Protein AF-C8WA86-F1 (afdb_monomer_lite)

Structure (mmCIF, N/CA/C/O backbone):
data_AF-C8WA86-F1
#
_entry.id   AF-C8WA86-F1
#
loop_
_atom_site.group_PDB
_atom_site.id
_atom_site.type_symbol
_atom_site.label_atom_id
_atom_site.label_alt_id
_atom_site.label_comp_id
_atom_site.label_asym_id
_atom_site.label_entity_id
_atom_site.label_seq_id
_atom_site.pdbx_PDB_ins_code
_atom_site.Cartn_x
_atom_site.Cartn_y
_atom_site.Cartn_z
_atom_site.occupancy
_atom_site.B_iso_or_equiv
_atom_site.auth_seq_id
_atom_site.auth_comp_id
_atom_site.auth_asym_id
_atom_site.auth_atom_id
_atom_site.pdbx_PDB_model_num
ATOM 1 N N . MET A 1 1 ? 7.664 -5.050 -21.682 1.00 81.69 1 MET A N 1
ATOM 2 C CA . MET A 1 1 ? 7.142 -5.945 -20.629 1.00 81.69 1 MET A CA 1
ATOM 3 C C . MET A 1 1 ? 7.842 -5.610 -19.320 1.00 81.69 1 MET A C 1
ATOM 5 O O . MET A 1 1 ? 8.977 -5.157 -19.374 1.00 81.69 1 MET A O 1
ATOM 9 N N . ILE A 1 2 ? 7.175 -5.778 -18.179 1.00 87.12 2 ILE A N 1
ATOM 10 C CA . ILE A 1 2 ? 7.755 -5.521 -16.850 1.00 87.12 2 ILE A CA 1
ATOM 11 C C . ILE A 1 2 ? 8.318 -6.832 -16.290 1.00 87.12 2 ILE A C 1
ATOM 13 O O . ILE A 1 2 ? 7.640 -7.863 -16.340 1.00 87.12 2 ILE A O 1
ATOM 17 N N . ASN A 1 3 ? 9.526 -6.801 -15.726 1.00 90.00 3 ASN A N 1
ATOM 18 C CA . ASN A 1 3 ? 10.117 -7.937 -15.025 1.00 90.00 3 ASN A CA 1
ATOM 19 C C . ASN A 1 3 ? 9.525 -8.056 -13.607 1.00 90.00 3 ASN A C 1
ATOM 21 O O . ASN A 1 3 ? 10.089 -7.592 -12.609 1.00 90.00 3 ASN A O 1
ATOM 25 N N . TRP A 1 4 ? 8.337 -8.658 -13.521 1.00 89.06 4 TRP A N 1
ATOM 26 C CA . TRP A 1 4 ? 7.637 -8.891 -12.252 1.00 89.06 4 TRP A CA 1
ATOM 27 C C . TRP A 1 4 ? 8.381 -9.853 -11.329 1.00 89.06 4 TRP A C 1
ATOM 29 O O . TRP A 1 4 ? 8.333 -9.689 -10.112 1.00 89.06 4 TRP A O 1
ATOM 39 N N . LYS A 1 5 ? 9.118 -10.817 -11.894 1.00 87.81 5 LYS A N 1
ATOM 40 C CA . LYS A 1 5 ? 9.864 -11.816 -11.123 1.00 87.81 5 LYS A CA 1
ATOM 41 C C . LYS A 1 5 ? 10.834 -11.149 -10.152 1.00 87.81 5 LYS A C 1
ATOM 43 O O . LYS A 1 5 ? 10.832 -11.482 -8.970 1.00 87.81 5 LYS A O 1
ATOM 48 N N . VAL A 1 6 ? 11.601 -10.172 -10.630 1.00 90.69 6 VAL A N 1
ATOM 49 C CA . VAL A 1 6 ? 12.590 -9.450 -9.816 1.00 90.69 6 VAL A CA 1
ATOM 50 C C . VAL A 1 6 ? 11.925 -8.608 -8.728 1.00 90.69 6 VAL A C 1
ATOM 52 O O . VAL A 1 6 ? 12.392 -8.605 -7.592 1.00 90.69 6 VAL A O 1
ATOM 55 N N . ARG A 1 7 ? 10.811 -7.936 -9.043 1.00 88.62 7 ARG A N 1
ATOM 56 C CA . ARG A 1 7 ? 10.070 -7.102 -8.079 1.00 88.62 7 ARG A CA 1
ATOM 57 C C . ARG A 1 7 ? 9.498 -7.931 -6.934 1.00 88.62 7 ARG A C 1
ATOM 59 O O . ARG A 1 7 ? 9.691 -7.576 -5.779 1.00 88.62 7 ARG A O 1
ATOM 66 N N . LEU A 1 8 ? 8.885 -9.073 -7.245 1.00 89.88 8 LEU A N 1
ATOM 67 C CA . LEU A 1 8 ? 8.307 -9.971 -6.240 1.00 89.88 8 LEU A CA 1
ATOM 68 C C . LEU A 1 8 ? 9.368 -10.652 -5.357 1.00 89.88 8 LEU A C 1
ATOM 70 O O . LEU A 1 8 ? 9.052 -11.048 -4.238 1.00 89.88 8 LEU A O 1
ATOM 74 N N . HIS A 1 9 ? 10.618 -10.753 -5.827 1.00 91.31 9 HIS A N 1
ATOM 75 C CA . HIS A 1 9 ? 11.754 -11.229 -5.026 1.00 91.31 9 HIS A CA 1
ATOM 76 C C . HIS A 1 9 ? 12.367 -10.146 -4.125 1.00 91.31 9 HIS A C 1
ATOM 78 O O . HIS A 1 9 ? 13.233 -10.466 -3.315 1.00 91.31 9 HIS A O 1
ATOM 84 N N . ASN A 1 10 ? 11.958 -8.879 -4.253 1.00 89.38 10 ASN A N 1
ATOM 85 C CA . ASN A 1 10 ? 12.484 -7.788 -3.441 1.00 89.38 10 ASN A CA 1
ATOM 86 C C . ASN A 1 10 ? 11.574 -7.520 -2.220 1.00 89.38 10 ASN A C 1
ATOM 88 O O . ASN A 1 10 ? 10.434 -7.086 -2.400 1.00 89.38 10 ASN A O 1
ATOM 92 N N . PRO A 1 11 ? 12.061 -7.691 -0.975 1.00 88.31 11 PRO A N 1
ATOM 93 C CA . PRO A 1 11 ? 11.287 -7.386 0.232 1.00 88.31 11 PRO A CA 1
ATOM 94 C C . PRO A 1 11 ? 10.796 -5.934 0.311 1.00 88.31 11 PRO A C 1
ATOM 96 O O . PRO A 1 11 ? 9.693 -5.680 0.792 1.00 88.31 11 PRO A O 1
ATOM 99 N N . ALA A 1 12 ? 11.572 -4.974 -0.202 1.00 90.56 12 ALA A N 1
ATOM 100 C CA . ALA A 1 12 ? 11.195 -3.561 -0.197 1.00 90.56 12 ALA A CA 1
ATOM 101 C C . ALA A 1 12 ? 9.955 -3.289 -1.064 1.00 90.56 12 ALA A C 1
ATOM 103 O O . ALA A 1 12 ? 9.148 -2.420 -0.735 1.00 90.56 12 ALA A O 1
ATOM 104 N N . TRP A 1 13 ? 9.767 -4.062 -2.140 1.00 90.94 13 TRP A N 1
ATOM 105 C CA . TRP A 1 13 ? 8.574 -3.956 -2.978 1.00 90.94 13 TRP A CA 1
ATOM 106 C C . TRP A 1 13 ? 7.315 -4.354 -2.197 1.00 90.94 13 TRP A C 1
ATOM 108 O O . TRP A 1 13 ? 6.311 -3.647 -2.249 1.00 90.94 13 TRP A O 1
ATOM 118 N N . TRP A 1 14 ? 7.390 -5.429 -1.405 1.00 91.50 14 TRP A N 1
ATOM 119 C CA . TRP A 1 14 ? 6.288 -5.860 -0.541 1.00 91.50 14 TRP A CA 1
ATOM 120 C C . TRP A 1 14 ? 5.989 -4.866 0.578 1.00 91.50 14 TRP A C 1
ATOM 122 O O . TRP A 1 14 ? 4.819 -4.609 0.852 1.00 91.50 14 TRP A O 1
ATOM 132 N N . LEU A 1 15 ? 7.018 -4.263 1.181 1.00 93.12 15 LEU A N 1
ATOM 133 C CA . LEU A 1 15 ? 6.835 -3.211 2.184 1.00 93.12 15 LEU A CA 1
ATOM 134 C C . LEU A 1 15 ? 6.093 -1.999 1.596 1.00 93.12 15 LEU A C 1
ATOM 136 O O . LEU A 1 15 ? 5.133 -1.509 2.191 1.00 93.12 15 LEU A O 1
ATOM 140 N N . GLY A 1 16 ? 6.492 -1.555 0.400 1.00 92.94 16 GLY A N 1
ATOM 141 C CA . GLY A 1 16 ? 5.804 -0.482 -0.320 1.00 92.94 16 GLY A CA 1
ATOM 142 C C . GLY A 1 16 ? 4.360 -0.845 -0.673 1.00 92.94 16 GLY A C 1
ATOM 143 O O . GLY A 1 16 ? 3.448 -0.060 -0.420 1.00 92.94 16 GLY A O 1
ATOM 144 N N . MET A 1 17 ? 4.132 -2.056 -1.192 1.00 93.50 17 MET A N 1
ATOM 145 C CA . MET A 1 17 ? 2.792 -2.540 -1.541 1.00 93.50 17 MET A CA 1
ATOM 146 C C . MET A 1 17 ? 1.873 -2.622 -0.315 1.00 93.50 17 MET A C 1
ATOM 148 O O . MET A 1 17 ? 0.717 -2.206 -0.384 1.00 93.50 17 MET A O 1
ATOM 152 N N . ALA A 1 18 ? 2.390 -3.086 0.826 1.00 94.06 18 ALA A N 1
ATOM 153 C CA . ALA A 1 18 ? 1.647 -3.108 2.081 1.00 94.06 18 ALA A CA 1
ATOM 154 C C . ALA A 1 18 ? 1.209 -1.695 2.495 1.00 94.06 18 ALA A C 1
ATOM 156 O O . ALA A 1 18 ? 0.045 -1.494 2.837 1.00 94.06 18 ALA A O 1
ATOM 157 N N . GLY A 1 19 ? 2.098 -0.702 2.389 1.00 94.38 19 GLY A N 1
ATOM 158 C CA . GLY A 1 19 ? 1.758 0.699 2.648 1.00 94.38 19 GLY A CA 1
ATOM 159 C C . GLY A 1 19 ? 0.686 1.243 1.699 1.00 94.38 19 GLY A C 1
ATOM 160 O O . GLY A 1 19 ? -0.245 1.912 2.147 1.00 94.38 19 GLY A O 1
ATOM 161 N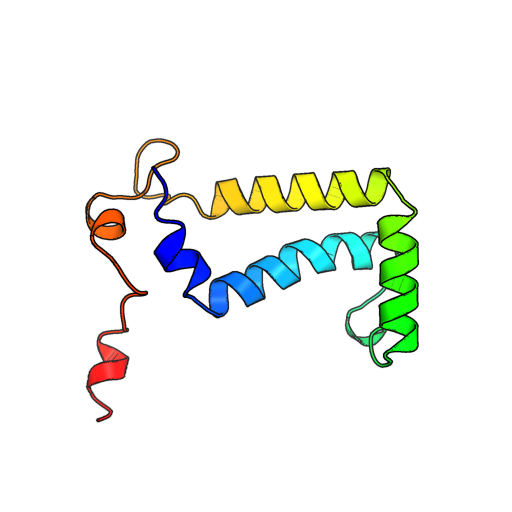 N . ILE A 1 20 ? 0.773 0.925 0.406 1.00 95.38 20 ILE A N 1
ATOM 162 C CA . ILE A 1 20 ? -0.194 1.356 -0.620 1.00 95.38 20 ILE A CA 1
ATOM 163 C C . ILE A 1 20 ? -1.590 0.789 -0.360 1.00 95.38 20 ILE A C 1
ATOM 165 O O . ILE A 1 20 ? -2.578 1.485 -0.581 1.00 95.38 20 ILE A O 1
ATOM 169 N N . VAL A 1 21 ? -1.681 -0.450 0.123 1.00 95.69 21 VAL A N 1
ATOM 170 C CA . VAL A 1 21 ? -2.960 -1.086 0.461 1.00 95.69 21 VAL A CA 1
ATOM 171 C C . VAL A 1 21 ? -3.498 -0.571 1.797 1.00 95.69 21 VAL A C 1
ATOM 173 O O . VAL A 1 21 ? -4.665 -0.197 1.883 1.00 95.69 21 VAL A O 1
ATOM 176 N N . MET A 1 22 ? -2.661 -0.512 2.835 1.00 95.56 22 MET A N 1
ATOM 177 C CA . MET A 1 22 ? -3.101 -0.156 4.189 1.00 95.56 22 MET A CA 1
ATOM 178 C C . MET A 1 22 ? -3.460 1.323 4.335 1.00 95.56 22 MET A C 1
ATOM 180 O O . MET A 1 22 ? -4.430 1.644 5.018 1.00 95.56 22 MET A O 1
ATOM 184 N N . SER A 1 23 ? -2.726 2.227 3.683 1.00 95.38 23 SER A N 1
ATOM 185 C CA . SER A 1 23 ? -2.934 3.675 3.829 1.00 95.38 23 SER A CA 1
ATOM 186 C C . SER A 1 23 ? -4.358 4.136 3.486 1.00 95.38 23 SER A C 1
ATOM 188 O O . SER A 1 23 ? -4.961 4.802 4.326 1.00 95.38 23 SER A O 1
ATOM 190 N N . PRO A 1 24 ? -4.950 3.797 2.321 1.00 95.88 24 PRO A N 1
ATOM 191 C CA . PRO A 1 24 ? -6.322 4.200 2.011 1.00 95.88 24 PRO A CA 1
ATOM 192 C C . PRO A 1 24 ? -7.359 3.526 2.917 1.00 95.88 24 PRO A C 1
ATOM 194 O O . PRO A 1 24 ? -8.366 4.153 3.233 1.00 95.88 24 PRO A O 1
ATOM 197 N N . ILE A 1 25 ? -7.116 2.289 3.373 1.00 97.38 25 ILE A N 1
ATOM 198 C CA . ILE A 1 25 ? -8.007 1.593 4.316 1.00 97.38 25 ILE A CA 1
ATOM 199 C C . ILE A 1 25 ? -8.067 2.358 5.636 1.00 97.38 25 ILE A C 1
ATOM 201 O O . ILE A 1 25 ? -9.149 2.713 6.100 1.00 97.38 25 ILE A O 1
ATOM 205 N N . LEU A 1 26 ? -6.905 2.647 6.221 1.00 96.94 26 LEU A N 1
ATOM 206 C CA . LEU A 1 26 ? -6.820 3.348 7.498 1.00 96.94 26 LEU A CA 1
ATOM 207 C C . LEU A 1 26 ? -7.324 4.786 7.389 1.00 96.94 26 LEU A C 1
ATOM 209 O O . LEU A 1 26 ? -8.134 5.202 8.212 1.00 96.94 26 LEU A O 1
ATOM 213 N N . ALA A 1 27 ? -6.947 5.506 6.328 1.00 96.81 27 ALA A N 1
ATOM 214 C CA . ALA A 1 27 ? -7.425 6.864 6.088 1.00 96.81 27 ALA A CA 1
ATOM 215 C C . ALA A 1 27 ? -8.955 6.926 5.962 1.00 96.81 27 ALA A C 1
ATOM 217 O O . ALA A 1 27 ? -9.583 7.796 6.561 1.00 96.81 27 ALA A O 1
ATOM 218 N N . TYR A 1 28 ? -9.565 5.989 5.230 1.00 96.88 28 TYR A N 1
ATOM 219 C CA . TYR A 1 28 ? -11.020 5.929 5.083 1.00 96.88 28 TYR A CA 1
ATOM 220 C C . TYR A 1 28 ? -11.731 5.623 6.406 1.00 96.88 28 TYR A C 1
ATOM 222 O O . TYR A 1 28 ? -12.792 6.178 6.682 1.00 96.88 28 TYR A O 1
ATOM 230 N N . LEU A 1 29 ? -11.150 4.749 7.232 1.00 96.44 29 LEU A N 1
ATOM 231 C CA . LEU A 1 29 ? -11.695 4.393 8.543 1.00 96.44 29 LEU A CA 1
ATOM 232 C C . LEU A 1 29 ? -11.372 5.424 9.639 1.00 96.44 29 LEU A C 1
ATOM 234 O O . LEU A 1 29 ? -11.842 5.263 10.763 1.00 96.44 29 LEU A O 1
ATOM 238 N 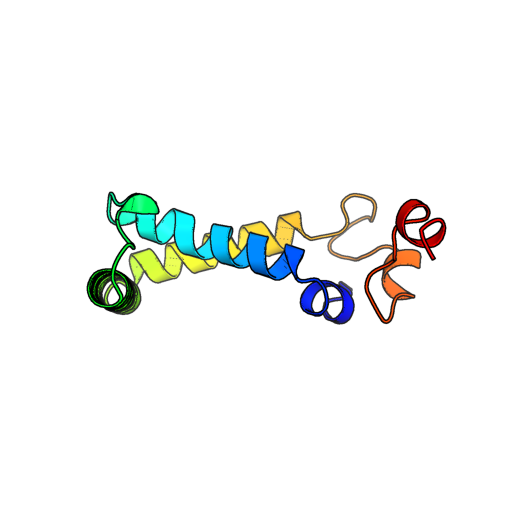N . GLY A 1 30 ? -10.594 6.468 9.329 1.00 97.00 30 GLY A N 1
ATOM 239 C CA . GLY A 1 30 ? -10.155 7.471 10.301 1.00 97.00 30 GLY A CA 1
ATOM 240 C C . GLY A 1 30 ? -9.182 6.923 11.348 1.00 97.00 30 GLY A C 1
ATOM 241 O O . GLY A 1 30 ? -9.163 7.415 12.472 1.00 97.00 30 GLY A O 1
ATOM 242 N N . LEU A 1 31 ? -8.411 5.893 10.994 1.00 96.94 31 LEU A N 1
ATOM 243 C CA . LEU A 1 31 ? -7.465 5.209 11.872 1.00 96.94 31 LEU A CA 1
ATOM 244 C C . LEU A 1 31 ? -6.019 5.567 11.518 1.00 96.94 31 LEU A C 1
ATOM 246 O O . LEU A 1 31 ? -5.677 5.827 10.362 1.00 96.94 31 LEU A O 1
ATOM 250 N N . ALA A 1 32 ? -5.150 5.508 12.515 1.00 95.56 32 ALA A N 1
ATOM 251 C CA . ALA A 1 32 ? -3.706 5.523 12.370 1.00 95.56 32 ALA A CA 1
ATOM 252 C C . ALA A 1 32 ? -3.133 4.103 12.482 1.00 95.56 32 ALA A C 1
ATOM 254 O O . ALA A 1 32 ? -3.737 3.191 13.046 1.00 95.56 32 ALA A O 1
ATOM 255 N N . TYR A 1 33 ? -1.902 3.910 12.001 1.00 93.06 33 TYR A N 1
ATOM 256 C CA . TYR A 1 33 ? -1.187 2.639 12.178 1.00 93.06 33 TYR A CA 1
ATOM 257 C C . TYR A 1 33 ? -1.004 2.268 13.659 1.00 93.06 33 TYR A C 1
ATOM 259 O O . TYR A 1 33 ? -1.005 1.089 14.001 1.00 93.06 33 TYR A O 1
ATOM 267 N N . SER A 1 34 ? -0.904 3.267 14.543 1.00 95.31 34 SER A N 1
ATOM 268 C CA . SER A 1 34 ? -0.830 3.086 15.997 1.00 95.31 34 SER A CA 1
ATOM 269 C C . SER A 1 34 ? -2.098 2.499 16.620 1.00 95.31 34 SER A C 1
ATOM 271 O O . SER A 1 34 ? -2.050 2.069 17.767 1.00 95.31 34 SER A O 1
ATOM 273 N N . ASP A 1 35 ? -3.212 2.450 15.890 1.00 94.81 35 ASP A N 1
ATOM 274 C CA . ASP A 1 35 ? -4.466 1.865 16.378 1.00 94.81 35 ASP A CA 1
ATOM 275 C C . ASP A 1 35 ? -4.521 0.342 16.132 1.00 94.81 35 ASP A C 1
ATOM 277 O O . ASP A 1 35 ? -5.311 -0.392 16.736 1.00 94.81 35 ASP A O 1
ATOM 281 N N . LEU A 1 36 ? -3.624 -0.183 15.289 1.00 94.81 36 LEU A N 1
ATOM 282 C CA . LEU A 1 36 ? -3.486 -1.611 14.980 1.00 94.81 36 LEU A CA 1
ATOM 283 C C . LEU A 1 36 ? -2.568 -2.338 15.977 1.00 94.81 36 LEU A C 1
ATOM 285 O O . LEU A 1 36 ? -1.669 -3.084 15.595 1.00 94.81 36 LEU A O 1
ATOM 289 N N . THR A 1 37 ? -2.772 -2.113 17.272 1.00 95.94 37 THR A N 1
ATOM 290 C CA . THR A 1 37 ? -1.930 -2.686 18.341 1.00 95.94 37 THR A CA 1
ATOM 291 C C . THR A 1 37 ? -2.358 -4.079 18.786 1.00 95.94 37 THR A C 1
ATOM 293 O O . THR A 1 37 ? -1.623 -4.745 19.513 1.00 95.94 37 THR A O 1
ATOM 296 N N . THR A 1 38 ? -3.534 -4.545 18.357 1.00 97.19 38 THR A N 1
ATOM 297 C CA . THR A 1 38 ? -4.073 -5.854 18.735 1.00 97.19 38 THR A CA 1
ATOM 298 C C . THR A 1 38 ? -4.528 -6.635 17.509 1.00 97.19 38 THR A C 1
ATOM 300 O O . THR A 1 38 ? -4.960 -6.067 16.506 1.00 97.19 38 THR A O 1
ATOM 303 N N . TRP A 1 39 ? -4.515 -7.964 17.608 1.00 96.50 39 TRP A N 1
ATOM 304 C CA . TRP A 1 39 ? -5.090 -8.823 16.569 1.00 96.50 39 TRP A CA 1
ATOM 305 C C . TRP A 1 39 ? -6.595 -8.588 16.376 1.00 96.50 39 TRP A C 1
ATOM 307 O O . TRP A 1 39 ? -7.100 -8.746 15.268 1.00 96.50 39 TRP A O 1
ATOM 317 N N . GLY A 1 40 ? -7.300 -8.165 17.432 1.00 97.62 40 GLY A N 1
ATOM 318 C CA . GLY A 1 40 ? -8.715 -7.803 17.365 1.00 97.62 40 GLY A CA 1
ATOM 319 C C . GLY A 1 40 ? -8.966 -6.558 16.514 1.00 97.62 40 GLY A C 1
ATOM 320 O O . GLY A 1 40 ? -9.831 -6.592 15.642 1.00 97.62 40 GLY A O 1
ATOM 321 N N . SER A 1 41 ? -8.184 -5.487 16.703 1.00 96.06 41 SER A N 1
ATOM 322 C CA . SER A 1 41 ? -8.320 -4.275 15.882 1.00 96.06 41 SER A CA 1
ATOM 323 C C . SER A 1 41 ? -7.934 -4.523 14.424 1.00 96.06 41 SER A C 1
ATOM 325 O O . SER A 1 41 ? -8.604 -4.024 13.521 1.00 96.06 41 SER A O 1
ATOM 327 N N . LEU A 1 42 ? -6.934 -5.373 14.172 1.00 95.75 42 LEU A N 1
ATOM 328 C CA . LEU A 1 42 ? -6.602 -5.798 12.812 1.00 95.75 42 LEU A CA 1
ATOM 329 C C . LEU A 1 42 ? -7.753 -6.573 12.146 1.00 95.75 42 LEU A C 1
ATOM 331 O O . LEU A 1 42 ? -8.090 -6.303 10.992 1.00 95.75 42 LEU A O 1
ATOM 335 N N . ALA A 1 43 ? -8.375 -7.511 12.866 1.00 97.12 43 ALA A N 1
ATOM 336 C CA . ALA A 1 43 ? -9.505 -8.284 12.354 1.00 97.12 43 ALA A CA 1
ATOM 337 C C . ALA A 1 43 ? -10.733 -7.401 12.071 1.00 97.12 43 ALA A C 1
ATOM 339 O O . ALA A 1 43 ? -11.377 -7.569 11.037 1.00 97.12 43 ALA A O 1
ATOM 340 N N . ASP A 1 44 ? -11.030 -6.432 12.940 1.00 97.31 44 ASP A N 1
ATOM 341 C CA . ASP A 1 44 ? -12.123 -5.473 12.736 1.00 97.31 44 ASP A CA 1
ATOM 342 C C . ASP A 1 44 ? -11.910 -4.623 11.473 1.00 97.31 44 ASP A C 1
ATOM 344 O O . ASP A 1 44 ? -12.807 -4.511 10.634 1.00 97.31 44 ASP A O 1
ATOM 348 N N . VAL A 1 45 ? -10.696 -4.098 11.274 1.00 97.31 45 VAL A N 1
ATOM 349 C CA . VAL A 1 45 ? -10.337 -3.373 10.043 1.00 97.31 45 VAL A CA 1
ATOM 350 C C . VAL A 1 45 ? -10.497 -4.256 8.811 1.00 97.31 45 VAL A C 1
ATOM 352 O O . VAL A 1 45 ? -11.056 -3.808 7.809 1.00 97.31 45 VAL A O 1
ATOM 355 N N . PHE A 1 46 ? -10.068 -5.517 8.883 1.00 96.75 46 PHE A N 1
ATOM 356 C CA . PHE A 1 46 ? -10.236 -6.461 7.783 1.00 96.75 46 PHE A CA 1
ATOM 357 C C . PHE A 1 46 ? -11.715 -6.697 7.442 1.00 96.75 46 PHE A C 1
ATOM 359 O O . PHE A 1 46 ? -12.089 -6.619 6.272 1.00 96.75 46 PHE A O 1
ATOM 366 N N . VAL A 1 47 ? -12.575 -6.913 8.443 1.00 97.88 47 VAL A N 1
ATOM 367 C CA . VAL A 1 47 ? -14.024 -7.102 8.240 1.00 97.88 47 VAL A CA 1
ATOM 368 C C . VAL A 1 47 ? -14.668 -5.852 7.637 1.00 97.88 47 VAL A C 1
ATOM 370 O O . VAL A 1 47 ? -15.434 -5.954 6.674 1.00 97.88 47 VAL A O 1
ATOM 373 N N . LYS A 1 48 ? -14.331 -4.665 8.154 1.00 97.12 48 LYS A N 1
ATOM 374 C CA . LYS A 1 48 ? -14.807 -3.377 7.621 1.00 97.12 48 LYS A CA 1
ATOM 375 C C . LYS A 1 48 ? -14.368 -3.157 6.176 1.00 97.12 48 LYS A C 1
ATOM 377 O O . LYS A 1 48 ? -15.148 -2.641 5.378 1.00 97.12 48 LYS A O 1
ATOM 382 N N . PHE A 1 49 ? -13.150 -3.573 5.836 1.00 97.19 49 PHE A N 1
ATOM 383 C CA . PHE A 1 49 ? -12.630 -3.515 4.477 1.00 97.19 49 PHE A CA 1
ATOM 384 C C . PHE A 1 49 ? -13.418 -4.411 3.517 1.00 97.19 49 PHE A C 1
ATOM 386 O O . PHE A 1 49 ? -13.974 -3.909 2.541 1.00 97.19 49 PHE A O 1
ATOM 393 N N . ILE A 1 50 ? -13.523 -5.713 3.802 1.00 96.81 50 ILE A N 1
ATOM 394 C CA . ILE A 1 50 ? -14.184 -6.661 2.885 1.00 96.81 50 ILE A CA 1
ATOM 395 C C . ILE A 1 50 ? -15.692 -6.411 2.752 1.00 96.81 50 ILE A C 1
ATOM 397 O O . ILE A 1 50 ? -16.286 -6.758 1.734 1.00 96.81 50 ILE A O 1
ATOM 401 N N . SER A 1 51 ? -16.311 -5.791 3.760 1.00 97.44 51 SER A N 1
ATOM 402 C CA . SER A 1 51 ? -17.744 -5.470 3.762 1.00 97.44 51 SER A CA 1
ATOM 403 C C . SER A 1 51 ? -18.073 -4.175 3.009 1.00 97.44 51 SER A C 1
ATOM 405 O O . SER A 1 51 ? -19.247 -3.829 2.882 1.00 97.44 51 SER A O 1
ATOM 407 N N . ASN A 1 52 ? -17.068 -3.442 2.516 1.00 97.62 52 ASN A N 1
ATOM 408 C CA . ASN A 1 52 ? -17.251 -2.145 1.875 1.00 97.62 52 ASN A CA 1
ATOM 409 C C . ASN A 1 52 ? -16.734 -2.150 0.419 1.00 97.62 52 ASN A C 1
ATOM 411 O O . ASN A 1 52 ? -15.536 -1.962 0.184 1.00 97.62 52 ASN A O 1
ATOM 415 N N . PRO A 1 53 ? -17.620 -2.289 -0.588 1.00 96.75 53 PRO A N 1
ATOM 416 C CA . PRO A 1 53 ? -17.212 -2.344 -1.994 1.00 96.75 53 PRO A CA 1
ATOM 417 C C . PRO A 1 53 ? -16.564 -1.045 -2.495 1.00 96.75 53 PRO A C 1
ATOM 419 O O . PRO A 1 53 ? -15.675 -1.094 -3.344 1.00 96.75 53 PRO A O 1
ATOM 422 N N . TYR A 1 54 ? -16.954 0.115 -1.956 1.00 96.94 54 TYR A N 1
ATOM 423 C CA . TYR A 1 54 ? -16.316 1.392 -2.287 1.00 96.94 54 TYR A CA 1
ATOM 424 C C . TYR A 1 54 ? -14.859 1.427 -1.806 1.00 96.94 54 TYR A C 1
ATOM 426 O O . TYR A 1 54 ? -13.959 1.861 -2.532 1.00 96.94 54 TYR A O 1
ATOM 434 N N . LEU A 1 55 ? -14.607 0.928 -0.595 1.00 96.69 55 LEU A N 1
ATOM 435 C CA . LEU A 1 55 ? -13.258 0.881 -0.045 1.00 96.69 55 LEU A CA 1
ATOM 436 C C . LEU A 1 55 ? -12.369 -0.109 -0.807 1.00 96.69 55 LEU A C 1
ATOM 438 O O . LEU A 1 55 ? -11.222 0.211 -1.116 1.00 96.69 55 LEU A O 1
ATOM 442 N N . ILE A 1 56 ? -12.919 -1.261 -1.201 1.00 97.69 56 ILE A N 1
ATOM 443 C CA . ILE A 1 56 ? -12.250 -2.205 -2.108 1.00 97.69 56 ILE A CA 1
ATOM 444 C C . ILE A 1 56 ? -11.870 -1.508 -3.419 1.00 97.69 56 ILE A C 1
ATOM 446 O O . ILE A 1 56 ? -10.715 -1.580 -3.838 1.00 97.69 56 ILE A O 1
ATOM 450 N N . GLY A 1 57 ? -12.804 -0.779 -4.039 1.00 97.38 57 GLY A N 1
ATOM 451 C CA . GLY A 1 57 ? -12.538 -0.010 -5.258 1.00 97.38 57 GLY A CA 1
ATOM 452 C C . GLY A 1 57 ? -11.411 1.011 -5.080 1.00 97.38 57 GLY A C 1
ATOM 453 O O . GLY A 1 57 ? -10.539 1.130 -5.940 1.00 97.38 57 GLY A O 1
ATOM 454 N N . THR A 1 58 ? -11.370 1.686 -3.932 1.00 96.31 58 THR A N 1
ATOM 455 C CA . THR A 1 58 ? -10.317 2.659 -3.605 1.00 96.31 58 THR A CA 1
ATOM 456 C C . THR A 1 58 ? -8.938 1.999 -3.530 1.00 96.31 58 THR A C 1
ATOM 458 O O . THR A 1 58 ? -7.978 2.503 -4.116 1.00 96.31 58 THR A O 1
ATOM 461 N N . VAL A 1 59 ? -8.836 0.840 -2.875 1.00 96.81 59 VAL A N 1
ATOM 462 C CA . VAL A 1 59 ? -7.590 0.059 -2.809 1.00 96.81 59 VAL A CA 1
ATOM 463 C C . VAL A 1 59 ? -7.168 -0.425 -4.196 1.00 96.81 59 VAL A C 1
ATOM 465 O O . VAL A 1 59 ? -5.992 -0.333 -4.539 1.00 96.81 59 VAL A O 1
ATOM 468 N N . VAL A 1 60 ? -8.110 -0.881 -5.029 1.00 97.06 60 VAL A N 1
ATOM 469 C CA . VAL A 1 60 ? -7.816 -1.285 -6.415 1.00 97.06 60 VAL A CA 1
ATOM 470 C C . VAL A 1 60 ? -7.213 -0.123 -7.204 1.00 97.06 60 VAL A C 1
ATOM 472 O O . VAL A 1 60 ? -6.183 -0.300 -7.853 1.00 97.06 60 VAL A O 1
ATOM 475 N N . VAL A 1 61 ? -7.794 1.077 -7.115 1.00 95.75 61 VAL A N 1
ATOM 476 C CA . VAL A 1 61 ? -7.253 2.274 -7.782 1.00 95.75 61 VAL A CA 1
ATOM 477 C C . VAL A 1 61 ? -5.855 2.621 -7.260 1.00 95.75 61 VAL A C 1
ATOM 479 O O . VAL A 1 61 ? -4.967 2.916 -8.060 1.00 95.75 61 VAL A O 1
ATOM 482 N N . ALA A 1 62 ? -5.623 2.527 -5.948 1.00 95.56 62 ALA A N 1
ATOM 483 C CA . ALA A 1 62 ? -4.302 2.751 -5.359 1.00 95.56 62 ALA A CA 1
ATOM 484 C C . ALA A 1 62 ? -3.252 1.759 -5.893 1.00 95.56 62 ALA A C 1
ATOM 486 O O . ALA A 1 62 ? -2.154 2.165 -6.279 1.00 95.56 62 ALA A O 1
ATOM 487 N N . VAL A 1 63 ? -3.602 0.472 -5.996 1.00 93.62 63 VAL A N 1
ATOM 488 C CA . VAL A 1 63 ? -2.726 -0.568 -6.562 1.00 93.62 63 VAL A CA 1
ATOM 489 C C . VAL A 1 63 ? -2.461 -0.326 -8.051 1.00 93.62 63 VAL A C 1
ATOM 491 O O . VAL A 1 63 ? -1.323 -0.467 -8.492 1.00 93.62 63 VAL A O 1
ATOM 494 N N . LEU A 1 64 ? -3.458 0.096 -8.835 1.00 91.56 64 LEU A N 1
ATOM 495 C CA . LEU A 1 64 ? -3.246 0.473 -10.240 1.00 91.56 64 LEU A CA 1
ATOM 496 C C . LEU A 1 64 ? -2.279 1.660 -10.371 1.00 91.56 64 LEU A C 1
ATOM 498 O O . LEU A 1 64 ? -1.388 1.636 -11.222 1.00 91.56 64 LEU A O 1
ATOM 502 N N . GLY A 1 65 ? -2.403 2.660 -9.494 1.00 91.06 65 GLY A N 1
ATOM 503 C CA . GLY A 1 65 ? -1.449 3.767 -9.399 1.00 91.06 65 GLY A CA 1
ATOM 504 C C . GLY A 1 65 ? -0.033 3.285 -9.075 1.00 91.06 65 GLY A C 1
ATOM 505 O O . GLY A 1 65 ? 0.924 3.694 -9.731 1.00 91.06 65 GLY A O 1
ATOM 506 N N . ALA A 1 66 ? 0.101 2.349 -8.133 1.00 89.56 66 ALA A N 1
ATOM 507 C CA . ALA A 1 66 ? 1.378 1.726 -7.796 1.00 89.56 66 ALA A CA 1
ATOM 508 C C . ALA A 1 66 ? 2.003 0.995 -8.985 1.00 89.56 66 ALA A C 1
ATOM 510 O O . ALA A 1 66 ? 3.193 1.150 -9.250 1.00 89.56 66 ALA A O 1
ATOM 511 N N . ILE A 1 67 ? 1.204 0.241 -9.745 1.00 85.56 67 ILE A N 1
ATOM 512 C CA . ILE A 1 67 ? 1.673 -0.420 -10.966 1.00 85.56 67 ILE A CA 1
ATOM 513 C C . ILE A 1 67 ? 2.229 0.625 -11.938 1.00 85.56 67 ILE A C 1
ATOM 515 O O . ILE A 1 67 ? 3.341 0.444 -12.425 1.00 85.56 67 ILE A O 1
ATOM 519 N N . GLY A 1 68 ? 1.528 1.745 -12.142 1.00 84.62 68 GLY A N 1
ATOM 520 C CA . GLY A 1 68 ? 2.003 2.854 -12.977 1.00 84.62 68 GLY A CA 1
ATOM 521 C C . GLY A 1 68 ? 3.335 3.451 -12.509 1.00 84.62 68 GLY A C 1
ATOM 522 O O . GLY A 1 68 ? 4.237 3.633 -13.320 1.00 84.62 68 GLY A O 1
ATOM 523 N N . VAL A 1 69 ? 3.495 3.695 -11.206 1.00 84.25 69 VAL A N 1
ATOM 524 C CA . VAL A 1 69 ? 4.742 4.236 -10.624 1.00 84.25 69 VAL A CA 1
ATOM 525 C C . VAL A 1 69 ? 5.895 3.226 -10.675 1.00 84.25 69 VAL A C 1
ATOM 527 O O . VAL A 1 69 ? 7.055 3.617 -10.758 1.00 84.25 69 VAL A O 1
ATOM 530 N N . THR A 1 70 ? 5.600 1.923 -10.641 1.00 84.06 70 THR A N 1
ATOM 531 C CA . THR A 1 70 ? 6.625 0.861 -10.688 1.00 84.06 70 THR A CA 1
ATOM 532 C C . THR A 1 70 ? 7.130 0.532 -12.094 1.00 84.06 70 THR A C 1
ATOM 534 O O . THR A 1 70 ? 8.062 -0.272 -12.225 1.00 84.06 70 THR A O 1
ATOM 537 N N . VAL A 1 71 ? 6.544 1.133 -13.134 1.00 83.62 71 VAL A N 1
ATOM 538 C CA . VAL A 1 71 ? 7.093 1.110 -14.496 1.00 83.62 71 VAL A CA 1
ATOM 539 C C . VAL A 1 71 ? 8.443 1.819 -14.495 1.00 83.62 71 VAL A C 1
ATOM 541 O O . VAL A 1 71 ? 8.598 2.852 -13.851 1.00 83.62 71 VAL A O 1
ATOM 544 N N . ASP A 1 72 ? 9.417 1.273 -15.221 1.00 81.38 72 ASP A N 1
ATOM 545 C CA . ASP A 1 72 ? 10.725 1.902 -15.390 1.00 81.38 72 ASP A CA 1
ATOM 546 C C . ASP A 1 72 ? 10.582 3.290 -16.056 1.00 81.38 72 ASP A C 1
ATOM 548 O O . ASP A 1 72 ? 10.308 3.363 -17.258 1.00 81.38 72 ASP A O 1
ATOM 552 N N . PRO A 1 73 ? 10.802 4.402 -15.320 1.00 75.94 73 PRO A N 1
ATOM 553 C CA . PRO A 1 73 ? 10.604 5.750 -15.852 1.00 75.94 73 PRO A CA 1
ATOM 554 C C . PRO A 1 73 ? 11.669 6.130 -16.890 1.00 75.94 73 PRO A C 1
ATOM 556 O O . PRO A 1 73 ? 11.562 7.169 -17.539 1.00 75.94 73 PRO A O 1
ATOM 559 N N . THR A 1 74 ? 12.709 5.305 -17.051 1.00 80.31 74 THR A N 1
ATOM 560 C CA . THR A 1 74 ? 13.780 5.506 -18.035 1.00 80.31 74 THR A CA 1
ATOM 561 C C . THR A 1 74 ? 13.496 4.815 -19.369 1.00 80.31 74 THR A C 1
ATOM 563 O O . THR A 1 74 ? 14.242 4.999 -20.333 1.00 80.31 74 THR A O 1
ATOM 566 N N . THR A 1 75 ? 12.397 4.060 -19.460 1.00 81.44 75 THR A N 1
ATOM 567 C CA . THR A 1 75 ? 11.977 3.362 -20.675 1.00 81.44 75 THR A CA 1
ATOM 568 C C . THR A 1 75 ? 10.713 3.992 -21.250 1.00 81.44 75 THR A C 1
ATOM 570 O O . THR A 1 75 ? 9.788 4.365 -20.536 1.00 81.44 75 THR A O 1
ATOM 573 N N . LYS A 1 76 ? 10.649 4.119 -22.581 1.00 79.69 76 LYS A N 1
ATOM 574 C CA . LYS A 1 76 ? 9.438 4.607 -23.252 1.00 79.69 76 LYS A CA 1
ATOM 575 C C . LYS A 1 76 ? 8.311 3.576 -23.122 1.00 79.69 76 LYS A C 1
ATOM 577 O O . LYS A 1 76 ? 8.449 2.444 -23.583 1.00 79.69 76 LYS A O 1
ATOM 582 N N . GLY A 1 77 ? 7.172 4.003 -22.580 1.00 80.06 77 GLY A N 1
ATOM 583 C CA . GLY A 1 77 ? 5.967 3.182 -22.438 1.00 80.06 77 GLY A CA 1
ATOM 584 C C . GLY A 1 77 ? 5.938 2.363 -21.144 1.00 80.06 77 GLY A C 1
ATOM 585 O O . GLY A 1 77 ? 6.609 2.689 -20.177 1.00 80.06 77 GLY A O 1
ATOM 586 N N . LEU A 1 78 ? 5.137 1.295 -21.121 1.00 78.31 78 LEU A N 1
ATOM 587 C CA . LEU A 1 78 ? 4.897 0.459 -19.932 1.00 78.31 78 LEU A CA 1
ATOM 588 C C . LEU A 1 78 ? 5.859 -0.743 -19.847 1.00 78.31 78 LEU A C 1
ATOM 590 O O . LEU A 1 78 ? 5.454 -1.870 -19.557 1.00 78.31 78 LEU A O 1
ATOM 594 N N . SER A 1 79 ? 7.128 -0.542 -20.194 1.00 82.56 79 SER A N 1
ATOM 595 C CA . SER A 1 79 ? 8.135 -1.606 -20.251 1.00 82.56 79 SER A CA 1
ATOM 596 C C . SER A 1 79 ? 9.317 -1.289 -19.359 1.00 82.56 79 SER A C 1
ATOM 598 O O . SER A 1 79 ? 9.654 -0.130 -19.179 1.00 82.56 79 SER A O 1
ATOM 600 N N . ASP A 1 80 ? 9.984 -2.332 -18.881 1.00 85.75 80 ASP A N 1
ATOM 601 C CA . ASP A 1 80 ? 11.314 -2.209 -18.305 1.00 85.75 80 ASP A CA 1
ATOM 602 C C . ASP A 1 80 ? 12.382 -2.034 -19.389 1.00 85.75 80 ASP A C 1
ATOM 604 O O . ASP A 1 80 ? 12.192 -2.450 -20.542 1.00 85.75 80 ASP A O 1
ATOM 608 N N . SER A 1 81 ? 13.518 -1.456 -18.995 1.00 87.75 81 SER A N 1
ATOM 609 C CA . SER A 1 81 ? 14.715 -1.355 -19.830 1.00 87.75 81 SER A CA 1
ATOM 610 C C . SER A 1 81 ? 15.299 -2.730 -20.165 1.00 87.75 81 SER A C 1
ATOM 612 O O . SER A 1 81 ? 15.137 -3.702 -19.425 1.00 87.75 81 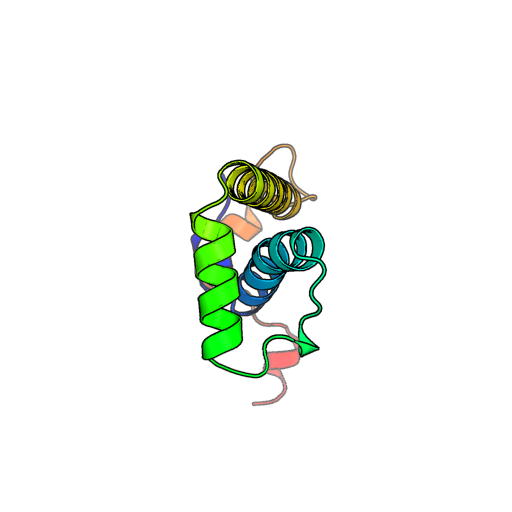SER A O 1
ATOM 614 N N . ALA A 1 82 ? 16.057 -2.812 -21.265 1.00 86.75 82 ALA A N 1
ATOM 615 C CA . ALA A 1 82 ? 16.718 -4.053 -21.683 1.00 86.75 82 ALA A CA 1
ATOM 616 C C . ALA A 1 82 ? 17.604 -4.645 -20.572 1.00 86.75 82 ALA A C 1
ATOM 618 O O . ALA A 1 82 ? 17.608 -5.853 -20.370 1.00 86.75 82 ALA A O 1
ATOM 619 N N . ARG A 1 83 ? 18.283 -3.787 -19.797 1.00 86.12 83 ARG A N 1
ATOM 620 C CA . ARG A 1 83 ? 19.058 -4.186 -18.615 1.00 86.12 83 ARG A CA 1
ATOM 621 C C . ARG A 1 83 ? 18.171 -4.757 -17.508 1.00 86.12 83 ARG A C 1
ATOM 623 O O . ARG A 1 83 ? 18.501 -5.779 -16.926 1.00 86.12 83 ARG A O 1
ATOM 630 N N . ALA A 1 84 ? 17.045 -4.117 -17.200 1.00 84.94 84 ALA A N 1
ATOM 631 C CA . ALA A 1 84 ? 16.137 -4.618 -16.170 1.00 84.94 84 ALA A CA 1
ATOM 632 C C . ALA A 1 84 ? 15.561 -6.009 -16.523 1.00 84.94 84 ALA A C 1
ATOM 634 O O . ALA A 1 84 ? 15.324 -6.843 -15.645 1.00 84.94 84 ALA A O 1
ATOM 635 N N . MET A 1 85 ? 15.415 -6.296 -17.817 1.00 87.75 85 MET A N 1
ATOM 636 C CA . MET A 1 85 ? 14.973 -7.597 -18.320 1.00 87.75 85 MET A CA 1
ATOM 637 C C . MET A 1 85 ? 16.030 -8.710 -18.216 1.00 87.75 85 MET A C 1
ATOM 639 O O . MET A 1 85 ? 15.650 -9.873 -18.283 1.00 87.75 85 MET A O 1
ATOM 643 N N . THR A 1 86 ? 17.322 -8.404 -18.021 1.00 89.88 86 THR A N 1
ATOM 644 C CA . THR A 1 86 ? 18.368 -9.439 -17.856 1.00 89.88 86 THR A CA 1
ATOM 645 C C . THR A 1 86 ? 18.478 -9.981 -16.430 1.00 89.88 86 THR A C 1
ATOM 647 O O . THR A 1 86 ? 19.212 -10.937 -16.195 1.00 89.88 86 THR A O 1
ATOM 650 N N . TYR A 1 87 ? 17.804 -9.366 -15.455 1.00 88.81 87 TYR A N 1
ATOM 651 C CA . TYR A 1 87 ? 17.897 -9.788 -14.059 1.00 88.81 87 TYR A CA 1
ATOM 652 C C . TYR A 1 87 ? 16.995 -10.988 -13.757 1.00 88.81 87 TYR A C 1
ATOM 654 O O . TYR A 1 87 ? 15.792 -10.968 -14.015 1.00 88.81 87 TYR A O 1
ATOM 662 N N . GLU A 1 88 ? 17.575 -11.988 -13.095 1.00 87.25 88 GLU A N 1
ATOM 663 C CA . GLU A 1 88 ? 16.849 -13.116 -12.494 1.00 87.25 88 GLU A CA 1
ATOM 664 C C . GLU A 1 88 ? 16.548 -12.894 -11.002 1.00 87.25 88 GLU A C 1
ATOM 666 O O . GLU A 1 88 ? 15.623 -13.489 -10.446 1.00 87.25 88 GLU A O 1
ATOM 671 N N . LYS A 1 89 ? 17.331 -12.027 -10.350 1.00 87.25 89 LYS A N 1
ATOM 672 C CA . LYS A 1 89 ? 17.223 -11.624 -8.942 1.00 87.25 89 LYS A CA 1
ATOM 673 C C . LYS A 1 89 ? 17.522 -10.124 -8.815 1.00 87.25 89 LYS A C 1
ATOM 675 O O . LYS A 1 89 ? 18.171 -9.580 -9.712 1.00 87.25 89 LYS A O 1
ATOM 680 N N . PRO A 1 90 ? 17.074 -9.453 -7.736 1.00 86.75 90 PRO A N 1
ATOM 681 C CA . PRO A 1 90 ? 17.433 -8.060 -7.482 1.00 86.75 90 PRO A CA 1
ATOM 682 C C . PRO A 1 90 ? 18.952 -7.854 -7.529 1.00 86.75 90 PRO A C 1
ATOM 684 O O . PRO A 1 90 ? 19.702 -8.684 -7.016 1.00 86.75 90 PRO A O 1
ATOM 687 N N . SER A 1 91 ? 19.397 -6.761 -8.156 1.00 85.50 91 SER A N 1
ATOM 688 C CA . SER A 1 91 ? 20.815 -6.387 -8.161 1.00 85.50 91 SER A CA 1
ATOM 689 C C . SER A 1 91 ? 21.272 -6.089 -6.737 1.00 85.50 91 SER A C 1
ATOM 691 O O . SER A 1 91 ? 20.572 -5.389 -6.006 1.00 85.50 91 SER A O 1
ATOM 693 N N . THR A 1 92 ? 22.454 -6.573 -6.366 1.00 82.19 92 THR A N 1
ATOM 694 C CA . THR A 1 92 ? 23.132 -6.155 -5.136 1.00 82.19 92 THR A CA 1
ATOM 695 C C . THR A 1 92 ? 23.732 -4.768 -5.332 1.00 82.19 92 THR A C 1
ATOM 697 O O . THR A 1 92 ? 24.102 -4.404 -6.457 1.00 82.19 92 THR A O 1
ATOM 700 N N . SER A 1 93 ? 23.809 -3.977 -4.262 1.00 78.56 93 SER A N 1
ATOM 701 C CA . SER A 1 93 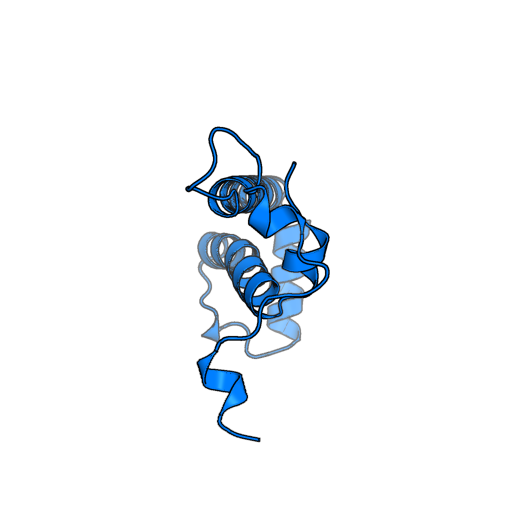? 24.579 -2.739 -4.316 1.00 78.56 93 SER A CA 1
ATOM 702 C C . SER A 1 93 ? 26.063 -3.099 -4.431 1.00 78.56 93 SER A C 1
ATOM 704 O O . SER A 1 93 ? 26.514 -4.022 -3.748 1.00 78.56 93 SER A O 1
ATOM 706 N N . PRO A 1 94 ? 26.858 -2.378 -5.240 1.00 72.88 94 PRO A N 1
ATOM 707 C CA . PRO A 1 94 ? 28.312 -2.527 -5.226 1.00 72.88 94 PRO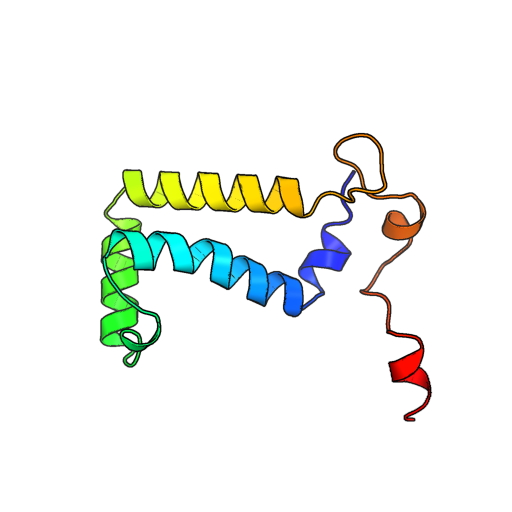 A CA 1
ATOM 708 C C . PRO A 1 94 ? 28.903 -2.355 -3.818 1.00 72.88 94 PRO A C 1
ATOM 710 O O . PRO A 1 94 ? 29.888 -3.000 -3.486 1.00 72.88 94 PRO A O 1
ATOM 713 N N . LEU A 1 95 ? 28.251 -1.550 -2.970 1.00 70.44 95 LEU A N 1
ATOM 714 C CA . LEU A 1 95 ? 28.654 -1.307 -1.583 1.00 70.44 95 LEU A CA 1
ATOM 715 C C . LEU A 1 95 ? 28.415 -2.512 -0.656 1.00 70.44 95 LEU A C 1
ATOM 717 O O . LEU A 1 95 ? 29.130 -2.658 0.324 1.00 70.44 95 LEU A O 1
ATOM 721 N N . ASP A 1 96 ? 27.480 -3.408 -0.991 1.00 70.38 96 ASP A N 1
ATOM 722 C CA . ASP A 1 96 ? 27.197 -4.614 -0.191 1.00 70.38 96 ASP A CA 1
ATOM 723 C C . ASP A 1 96 ? 28.248 -5.722 -0.422 1.00 70.38 96 ASP A C 1
ATOM 725 O O . ASP A 1 96 ? 28.214 -6.770 0.222 1.00 70.38 96 ASP A O 1
ATOM 729 N N . THR A 1 97 ? 29.148 -5.532 -1.396 1.00 62.44 97 THR A N 1
ATOM 730 C CA . THR A 1 97 ? 30.130 -6.545 -1.826 1.00 62.44 97 THR A CA 1
ATOM 731 C C . THR A 1 97 ? 31.471 -6.404 -1.095 1.00 62.44 97 THR A C 1
ATOM 733 O O . THR A 1 97 ? 32.219 -7.370 -1.018 1.00 62.44 97 THR A O 1
ATOM 736 N N . GLU A 1 98 ? 31.754 -5.230 -0.523 1.00 58.16 98 GLU A N 1
ATOM 737 C CA . GLU A 1 98 ? 33.018 -4.906 0.162 1.00 58.16 98 GLU A CA 1
ATOM 738 C C . GLU A 1 98 ? 33.035 -5.332 1.649 1.00 58.16 98 GLU A C 1
ATOM 740 O O . GLU A 1 98 ? 34.086 -5.317 2.280 1.00 58.16 98 GLU A O 1
ATOM 745 N N . GLU A 1 99 ? 31.895 -5.737 2.224 1.00 54.78 99 GLU A N 1
ATOM 746 C CA . GLU A 1 99 ? 31.777 -6.142 3.640 1.00 54.78 99 GLU A CA 1
ATOM 747 C C . GLU A 1 99 ? 31.897 -7.665 3.884 1.00 54.78 99 GLU A C 1
ATOM 749 O O . GLU A 1 99 ? 31.526 -8.151 4.956 1.00 54.78 99 GLU A O 1
ATOM 754 N N . LYS A 1 100 ? 32.409 -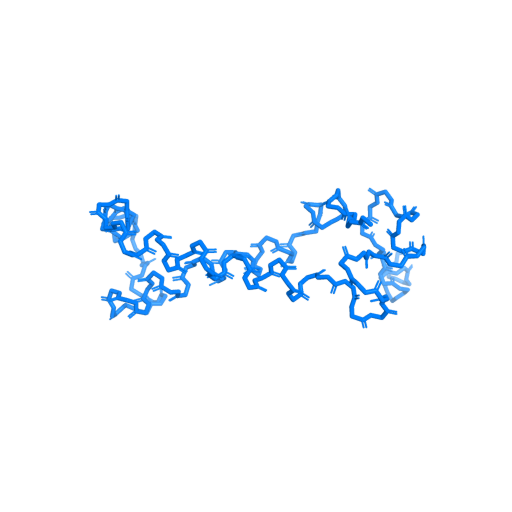8.444 2.919 1.00 45.72 100 LYS A N 1
ATOM 755 C CA . LYS A 1 100 ? 32.621 -9.898 3.069 1.00 45.72 100 LYS A CA 1
ATOM 756 C C . LYS A 1 100 ? 34.073 -10.334 2.977 1.00 45.72 100 LYS A C 1
ATOM 758 O O . LYS A 1 100 ? 34.745 -9.958 1.996 1.00 45.72 100 LYS A O 1
#

Foldseek 3Di:
DEPVQALVQDPVSVVVLVCLQVVLLQVVVVHDPVQPPDPVSVVVSVVVCVVDVVNVVVSVVSVVVVLVVPADPVDPDRYDDPVNVVDNYDDDDPVVVVPD

InterPro domains:
  IPR006485 Bacteriophage-like holin [PF04531] (2-90)
  IPR006485 Bacteriophage-like holin [TIGR01598] (2-90)

Secondary structure (DSSP, 8-state):
---HHHHHT-HHHHHHHHHHHHHHHHHHHT--GGG--SHHHHHHHHHHHHT-HHHHHHHHHHHHHHHHHTS-TTSSSS---TTGGG-SSPPPPGGGGTT-

Radius of gyration: 17.53 Å; chains: 1; bounding box: 51×21×42 Å

Organism: Lancefieldella parvula (strain ATCC 33793 / DSM 20469 / CCUG 32760 / JCM 10300 / KCTC 3663 / VPI 0546 / 1246) (NCBI:txid521095)

Sequence (100 aa):
MINWKVRLHNPAWWLGMAGIVMSPILAYLGLAYSDLTTWGSLADVFVKFISNPYLIGTVVVAVLGAIGVTVDPTTKGLSDSARAMTYEKPSTSPLDTEEK

pLDDT: mean 89.31, std 9.65, range [45.72, 97.88]